Protein AF-A0A9W4KCA9-F1 (afdb_monomer_lite)

Radius of gyration: 14.8 Å; chains: 1; bounding box: 37×21×32 Å

Secondary structure (DSSP, 8-state):
-HHHHHHHHHHHHHHS--S-------------GGG--HHHHHHHHIIIIIHHHHHHHH-

pLDDT: mean 94.04, std 5.84, range [63.94, 98.0]

Sequence (59 aa):
MAGVDKLISANVERFGKIDILLLDAGIQFLNPFNIVTEEDYDAQFNLNVKGPFFLVQVS

Foldseek 3Di:
DVVLLVVQVVCCVVPVHDPDDDLPWFDDDPDDPVPDDPVRVCRGCVRNPVVVVVSVVND

Organism: NCBI:txid1303716

Structure (mmCIF, N/CA/C/O backbone):
data_AF-A0A9W4KCA9-F1
#
_entry.id   AF-A0A9W4KCA9-F1
#
loop_
_atom_site.group_PDB
_atom_site.id
_atom_site.type_symbol
_atom_site.label_atom_id
_atom_site.label_alt_id
_atom_site.label_comp_id
_atom_site.label_asym_id
_atom_site.label_entity_id
_atom_site.label_seq_id
_atom_site.pdbx_PDB_ins_code
_atom_site.Cartn_x
_atom_site.Cartn_y
_atom_site.Cartn_z
_atom_site.occupancy
_atom_site.B_iso_or_equiv
_atom_site.auth_seq_id
_atom_site.auth_comp_id
_atom_site.auth_asym_id
_atom_site.auth_atom_id
_atom_site.pdbx_PDB_model_num
ATOM 1 N N . MET A 1 1 ? 4.062 9.314 7.721 1.00 63.94 1 MET A N 1
ATOM 2 C CA . MET A 1 1 ? 3.106 9.029 6.630 1.00 63.94 1 MET A CA 1
ATOM 3 C C . MET A 1 1 ? 1.798 9.776 6.886 1.00 63.94 1 MET A C 1
ATOM 5 O O . MET A 1 1 ? 0.752 9.159 7.001 1.00 63.94 1 MET A O 1
ATOM 9 N N . ALA A 1 2 ? 1.833 11.113 6.935 1.00 71.00 2 ALA A N 1
ATOM 10 C CA . ALA A 1 2 ? 0.714 11.916 7.451 1.00 71.00 2 ALA A CA 1
ATOM 11 C C . ALA A 1 2 ? -0.642 11.684 6.744 1.00 71.00 2 ALA A C 1
ATOM 13 O O . ALA A 1 2 ? -1.694 11.894 7.339 1.00 71.00 2 ALA A O 1
ATOM 14 N N . GLY A 1 3 ? -0.632 11.237 5.481 1.00 83.06 3 GLY A N 1
ATOM 15 C CA . GLY A 1 3 ? -1.855 10.882 4.755 1.00 83.06 3 GLY A CA 1
ATOM 16 C C . GLY A 1 3 ? -2.555 9.624 5.282 1.00 83.06 3 GLY A C 1
ATOM 17 O O . GLY A 1 3 ? -3.781 9.579 5.284 1.00 83.06 3 GLY A O 1
ATOM 18 N N . VAL A 1 4 ? -1.797 8.633 5.759 1.00 85.75 4 VAL A N 1
ATOM 19 C CA . VAL A 1 4 ? -2.337 7.360 6.258 1.00 85.75 4 VAL A CA 1
ATOM 20 C C . VAL A 1 4 ? -2.995 7.545 7.626 1.00 85.75 4 VAL A C 1
ATOM 22 O O . VAL A 1 4 ? -4.145 7.151 7.800 1.00 85.75 4 VAL A O 1
ATOM 25 N N . ASP A 1 5 ? -2.341 8.262 8.540 1.00 89.94 5 ASP A N 1
ATOM 26 C CA . ASP A 1 5 ? -2.900 8.574 9.864 1.00 89.94 5 ASP A CA 1
ATOM 27 C C . ASP A 1 5 ? -4.223 9.346 9.745 1.00 89.94 5 ASP A C 1
ATOM 29 O O . ASP A 1 5 ? -5.200 9.068 10.444 1.00 89.94 5 ASP A O 1
ATOM 33 N N . LYS A 1 6 ? -4.280 10.293 8.797 1.00 92.94 6 LYS A N 1
ATOM 34 C CA . LYS A 1 6 ? -5.489 11.066 8.504 1.00 92.94 6 LYS A CA 1
ATOM 35 C C . LYS A 1 6 ? -6.615 10.189 7.949 1.00 92.94 6 LYS A C 1
ATOM 37 O O . LYS A 1 6 ? -7.768 10.397 8.321 1.00 92.94 6 LYS A O 1
ATOM 42 N N . LEU A 1 7 ? -6.300 9.231 7.072 1.00 91.75 7 LEU A N 1
ATOM 43 C CA . LEU A 1 7 ? -7.284 8.313 6.491 1.00 91.75 7 LEU A CA 1
ATOM 44 C C . LEU A 1 7 ? -7.930 7.435 7.568 1.00 91.75 7 LEU A C 1
ATOM 46 O O . LEU A 1 7 ? -9.156 7.327 7.602 1.00 91.75 7 LEU A O 1
ATOM 50 N N . ILE A 1 8 ? -7.120 6.841 8.448 1.00 94.25 8 ILE A N 1
ATOM 51 C CA . ILE A 1 8 ? -7.623 6.014 9.550 1.00 94.25 8 ILE A CA 1
ATOM 52 C C . ILE A 1 8 ? -8.449 6.859 10.515 1.00 94.25 8 ILE A C 1
ATOM 54 O O . ILE A 1 8 ? -9.607 6.531 10.769 1.00 94.25 8 ILE A O 1
ATOM 58 N N . SER A 1 9 ? -7.902 7.988 10.976 1.00 94.62 9 SER A N 1
ATOM 59 C CA . SER A 1 9 ? -8.585 8.860 11.940 1.00 94.62 9 SER A CA 1
ATOM 60 C C . SER A 1 9 ? -9.954 9.309 11.427 1.00 94.62 9 SER A C 1
ATOM 62 O O . SER A 1 9 ? -10.937 9.212 12.153 1.00 94.62 9 SER A O 1
ATOM 64 N N . ALA A 1 10 ? -10.049 9.719 10.157 1.00 95.81 10 ALA A N 1
ATOM 65 C CA . ALA A 1 10 ? -11.315 10.152 9.567 1.00 95.81 10 ALA A CA 1
ATOM 66 C C . ALA A 1 10 ? -12.353 9.017 9.465 1.00 95.81 10 ALA A C 1
ATOM 68 O O . ALA A 1 10 ? -13.550 9.259 9.627 1.00 95.81 10 ALA A O 1
ATOM 69 N N . ASN A 1 11 ? -11.921 7.779 9.199 1.00 96.00 11 ASN A N 1
ATOM 70 C CA . ASN A 1 11 ? -12.828 6.630 9.156 1.00 96.00 11 ASN A CA 1
ATOM 71 C C . ASN A 1 11 ? -13.293 6.225 10.557 1.00 96.00 11 ASN A C 1
ATOM 73 O O . ASN A 1 11 ? -14.484 5.992 10.750 1.00 96.00 11 ASN A O 1
ATOM 77 N N . VAL A 1 12 ? -12.390 6.197 11.540 1.00 95.94 12 VAL A N 1
ATOM 78 C CA . VAL A 1 12 ? -12.736 5.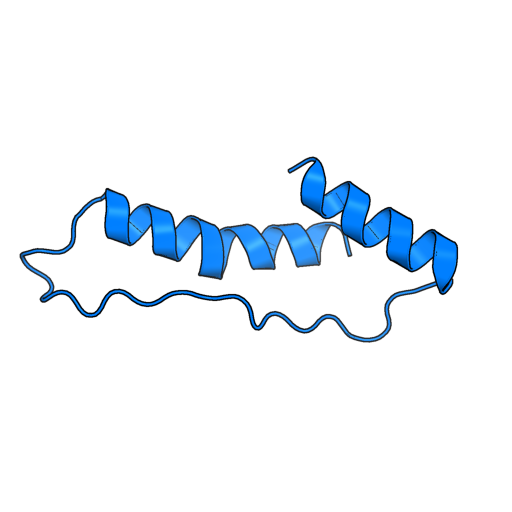898 12.937 1.00 95.94 12 VAL A CA 1
ATOM 79 C C . VAL A 1 12 ? -13.657 6.974 13.514 1.00 95.94 12 VAL A C 1
ATOM 81 O O . VAL A 1 12 ? -14.656 6.634 14.138 1.00 95.94 12 VAL A O 1
ATOM 84 N N . GLU A 1 13 ? -13.401 8.257 13.248 1.00 97.56 13 GLU A N 1
ATOM 85 C CA . GLU A 1 13 ? -14.279 9.356 13.674 1.00 97.56 13 GLU A CA 1
ATOM 86 C C . GLU A 1 13 ? -15.699 9.204 13.106 1.00 9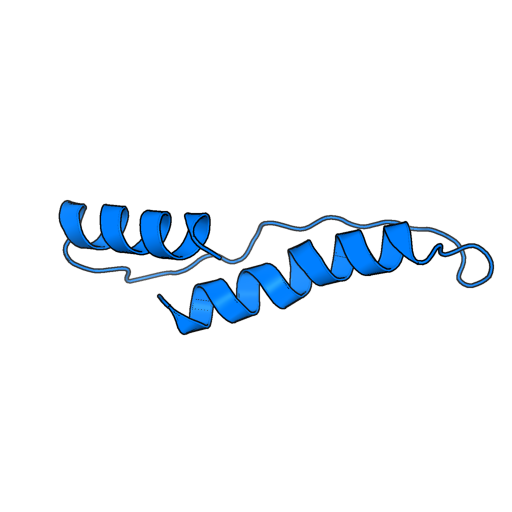7.56 13 GLU A C 1
ATOM 88 O O . GLU A 1 13 ? -16.685 9.437 13.803 1.00 97.56 13 GLU A O 1
ATOM 93 N N . ARG A 1 14 ? -15.819 8.770 11.845 1.00 97.88 14 ARG A N 1
ATOM 94 C CA . ARG A 1 14 ? -17.110 8.644 11.160 1.00 97.88 14 ARG A CA 1
ATOM 95 C C . ARG A 1 14 ? -17.872 7.360 11.494 1.00 97.88 14 ARG A C 1
ATOM 97 O O . ARG A 1 14 ? -19.099 7.393 11.563 1.00 97.88 14 ARG A O 1
ATOM 104 N N . PHE A 1 15 ? -17.175 6.235 11.626 1.00 97.44 15 PHE A N 1
ATOM 105 C CA . PHE A 1 15 ? -17.780 4.899 11.702 1.00 97.44 15 PHE A CA 1
ATOM 106 C C . PHE A 1 15 ? -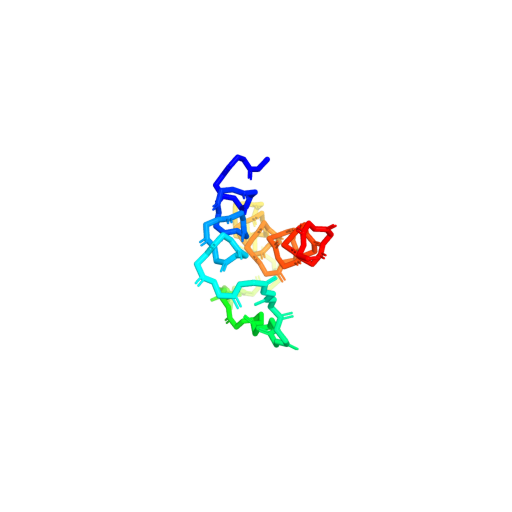17.522 4.182 13.036 1.00 97.44 15 PHE A C 1
ATOM 108 O O . PHE A 1 15 ? -18.045 3.094 13.265 1.00 97.44 15 PHE A O 1
ATOM 115 N N . GLY A 1 16 ? -16.737 4.780 13.935 1.00 97.38 16 GLY A N 1
ATOM 116 C CA . GLY A 1 16 ? -16.415 4.275 15.272 1.00 97.38 16 GLY A CA 1
ATOM 117 C C . GLY A 1 16 ? -15.282 3.248 15.310 1.00 97.38 16 GLY A C 1
ATOM 118 O O . GLY A 1 16 ? -14.558 3.185 16.300 1.00 97.38 16 GLY A O 1
ATOM 119 N N . LYS A 1 17 ? -15.111 2.451 14.250 1.00 95.12 17 LYS A N 1
ATOM 120 C CA . LYS A 1 17 ? -14.031 1.462 14.103 1.00 95.12 17 LYS A CA 1
ATOM 121 C C . LYS A 1 17 ? -13.831 1.051 12.643 1.00 95.12 17 LYS A C 1
ATOM 123 O O . LYS A 1 17 ? -14.665 1.349 11.790 1.00 95.12 17 LYS A O 1
ATOM 128 N N . ILE A 1 18 ? -12.752 0.314 12.387 1.00 95.25 18 ILE A N 1
ATOM 129 C CA . ILE A 1 18 ? -12.487 -0.382 11.125 1.00 95.25 18 ILE A CA 1
ATOM 130 C C . ILE A 1 18 ? -12.535 -1.887 11.409 1.00 95.25 18 ILE A C 1
ATOM 132 O O . ILE A 1 18 ? -11.712 -2.402 12.158 1.00 95.25 18 ILE A O 1
ATOM 136 N N . ASP A 1 19 ? -13.513 -2.593 10.839 1.00 96.62 19 ASP A N 1
ATOM 137 C CA . ASP A 1 19 ? -13.645 -4.050 11.012 1.00 96.62 19 ASP A CA 1
ATOM 138 C C . ASP A 1 19 ? -12.794 -4.847 10.015 1.00 96.62 19 ASP A C 1
ATOM 140 O O . ASP A 1 19 ? -12.354 -5.957 10.306 1.00 96.62 19 ASP A O 1
ATOM 144 N N . ILE A 1 20 ? -12.590 -4.296 8.818 1.00 95.94 20 ILE A N 1
ATOM 145 C CA . ILE A 1 20 ? -11.869 -4.946 7.725 1.00 95.94 20 ILE A CA 1
ATOM 146 C C . ILE A 1 20 ? -10.978 -3.905 7.058 1.00 95.94 20 ILE A C 1
ATOM 148 O O . ILE A 1 20 ? -11.452 -2.850 6.636 1.00 95.94 20 ILE A O 1
ATOM 152 N N . LEU A 1 21 ? -9.698 -4.243 6.915 1.00 94.94 21 LEU A N 1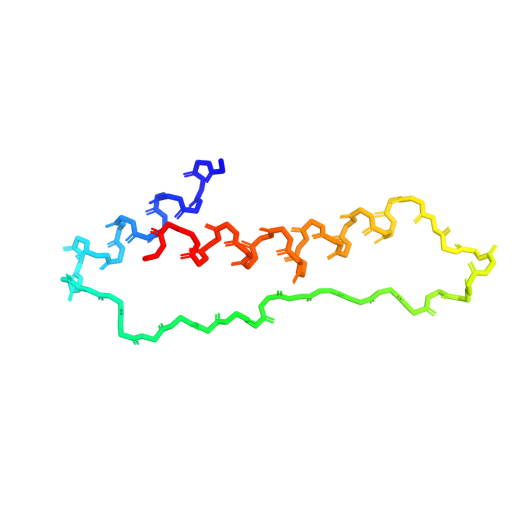
ATOM 153 C CA . LEU A 1 21 ? -8.729 -3.489 6.134 1.00 94.94 21 LEU A CA 1
ATOM 154 C C . LEU A 1 21 ? -8.361 -4.296 4.886 1.00 94.94 21 LEU A C 1
ATOM 156 O O . LEU A 1 21 ? -7.748 -5.358 4.988 1.00 94.94 21 LEU A O 1
ATOM 160 N N . LEU A 1 22 ? -8.736 -3.796 3.709 1.00 95.44 22 LEU A N 1
ATOM 161 C CA . LEU A 1 22 ? -8.399 -4.422 2.431 1.00 95.44 22 LEU A CA 1
ATOM 162 C C . LEU A 1 22 ? -7.150 -3.759 1.833 1.00 95.44 22 LEU A C 1
ATOM 164 O O . LEU A 1 22 ? -7.178 -2.588 1.460 1.00 95.44 22 LEU A O 1
ATOM 168 N N . LEU A 1 23 ? -6.061 -4.520 1.731 1.00 95.44 23 LEU A N 1
ATOM 169 C CA . LEU A 1 23 ? -4.766 -4.068 1.212 1.00 95.44 23 LEU A CA 1
ATOM 170 C C . LEU A 1 23 ? -4.615 -4.472 -0.261 1.00 95.44 23 LEU A C 1
ATOM 172 O O . LEU A 1 23 ? -3.877 -5.398 -0.578 1.00 95.44 23 LEU A O 1
ATOM 176 N N . ASP A 1 24 ? -5.356 -3.806 -1.144 1.00 95.19 24 ASP A N 1
ATOM 177 C CA . ASP A 1 24 ? -5.420 -4.162 -2.575 1.00 95.19 24 ASP A CA 1
ATOM 178 C C . ASP A 1 24 ? -4.589 -3.235 -3.482 1.00 95.19 24 ASP A C 1
ATOM 180 O O . ASP A 1 24 ? -4.285 -3.564 -4.625 1.00 95.19 24 ASP A O 1
ATOM 184 N N . ALA A 1 25 ? -4.177 -2.067 -2.979 1.00 93.56 25 ALA A N 1
ATOM 185 C CA . ALA A 1 25 ? -3.387 -1.127 -3.767 1.00 93.56 25 ALA A CA 1
ATOM 186 C C . ALA A 1 25 ? -1.991 -1.693 -4.068 1.00 93.56 25 ALA A C 1
ATOM 188 O O . ALA A 1 25 ? -1.186 -1.896 -3.156 1.00 93.56 25 ALA A O 1
ATOM 189 N N . GLY A 1 26 ? -1.687 -1.878 -5.354 1.00 95.88 26 GLY A N 1
ATOM 190 C CA . GLY A 1 26 ? -0.373 -2.322 -5.796 1.00 95.88 26 GLY A CA 1
ATOM 191 C C . GLY A 1 26 ? -0.063 -1.999 -7.256 1.00 95.88 26 GLY A C 1
ATOM 192 O O . GLY A 1 26 ? -0.955 -1.734 -8.061 1.00 95.88 26 GLY A O 1
ATOM 193 N N . ILE A 1 27 ? 1.227 -2.018 -7.586 1.00 97.44 27 ILE A N 1
ATOM 194 C CA . ILE A 1 27 ? 1.760 -1.898 -8.951 1.00 97.44 27 ILE A CA 1
ATOM 195 C C . ILE A 1 27 ? 2.707 -3.053 -9.260 1.00 97.44 27 ILE A C 1
ATOM 197 O O . ILE A 1 27 ? 3.286 -3.656 -8.356 1.00 97.44 27 ILE A O 1
ATOM 201 N N . GLN A 1 28 ? 2.901 -3.347 -10.542 1.00 95.44 28 GLN A N 1
ATOM 202 C CA . GLN A 1 28 ? 3.826 -4.382 -10.984 1.00 95.44 28 GLN A CA 1
ATOM 203 C C . GLN A 1 28 ? 4.575 -3.932 -12.237 1.00 95.44 28 GLN A C 1
ATOM 205 O O . GLN A 1 28 ? 3.963 -3.626 -13.259 1.00 95.44 28 GLN A O 1
ATOM 210 N N . PHE A 1 29 ? 5.901 -3.961 -12.165 1.00 95.06 29 PHE A N 1
ATOM 211 C CA . PHE A 1 29 ? 6.814 -3.840 -13.290 1.00 95.06 29 PHE A CA 1
ATOM 212 C C . PHE A 1 29 ? 7.327 -5.235 -13.646 1.00 95.06 29 PHE A C 1
ATOM 214 O O . PHE A 1 29 ? 7.897 -5.951 -12.824 1.00 95.06 29 PHE A O 1
ATOM 221 N N . LEU A 1 30 ? 7.095 -5.646 -14.891 1.00 94.25 30 LEU A N 1
ATOM 222 C CA . LEU A 1 30 ? 7.463 -6.967 -15.413 1.00 94.25 30 LEU A CA 1
ATOM 223 C C . LEU A 1 30 ? 8.764 -6.905 -16.220 1.00 94.25 30 LEU A C 1
ATOM 225 O O . LEU A 1 30 ? 8.880 -7.489 -17.298 1.00 94.25 30 LEU A O 1
ATOM 229 N N . ASN A 1 31 ? 9.741 -6.169 -15.701 1.00 94.00 31 ASN A N 1
ATOM 230 C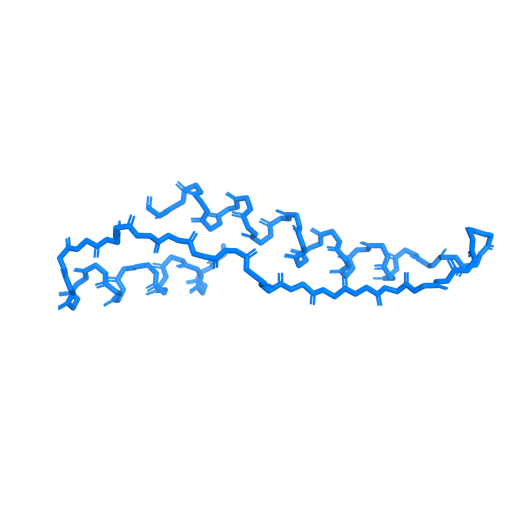 CA . ASN A 1 31 ? 11.034 -6.010 -16.348 1.00 94.00 31 ASN A CA 1
ATOM 231 C C . ASN A 1 31 ? 11.871 -7.297 -16.182 1.00 94.00 31 ASN A C 1
ATOM 233 O O . ASN A 1 31 ? 11.873 -7.895 -15.102 1.00 94.00 31 ASN A O 1
ATOM 237 N N . PRO A 1 32 ? 12.601 -7.747 -17.220 1.00 96.50 32 PRO A N 1
ATOM 238 C CA . PRO A 1 32 ? 13.631 -8.770 -17.072 1.00 96.50 32 PRO A CA 1
ATOM 239 C C . PRO A 1 32 ? 14.611 -8.419 -15.948 1.00 96.50 32 PRO A C 1
ATOM 241 O O . PRO A 1 32 ? 14.989 -7.260 -15.790 1.00 96.50 32 PRO A O 1
ATOM 244 N N . PHE A 1 33 ? 15.066 -9.427 -15.199 1.00 92.75 33 PHE A N 1
ATOM 245 C CA . PHE A 1 33 ? 15.883 -9.238 -13.991 1.00 92.75 33 PHE A CA 1
ATOM 246 C C . PHE A 1 33 ? 17.105 -8.331 -14.204 1.00 92.75 33 PHE A C 1
ATOM 248 O O . PHE A 1 33 ? 17.440 -7.520 -13.350 1.00 92.75 33 PHE A O 1
ATOM 255 N N . ASN A 1 34 ? 17.761 -8.442 -15.359 1.00 96.00 34 ASN A N 1
ATOM 256 C CA . ASN A 1 34 ? 18.971 -7.692 -15.683 1.00 96.00 34 ASN A CA 1
ATOM 257 C C . ASN A 1 34 ? 18.728 -6.230 -16.099 1.00 96.00 34 ASN A C 1
ATOM 259 O O . ASN A 1 34 ? 19.704 -5.538 -16.380 1.00 96.00 34 ASN A O 1
ATOM 263 N N . ILE A 1 35 ? 17.472 -5.778 -16.190 1.00 96.94 35 ILE A N 1
ATOM 264 C CA . ILE A 1 35 ? 17.124 -4.392 -16.544 1.00 96.94 35 ILE A CA 1
ATOM 265 C C . ILE A 1 35 ? 16.168 -3.729 -15.543 1.00 96.94 35 ILE A C 1
ATOM 267 O O . ILE A 1 35 ? 15.665 -2.644 -15.820 1.00 96.94 35 ILE A O 1
ATOM 271 N N . VAL A 1 36 ? 15.906 -4.362 -14.395 1.00 97.00 36 VAL A N 1
ATOM 272 C CA . VAL A 1 36 ? 15.161 -3.727 -13.298 1.00 97.00 36 VAL A CA 1
ATOM 273 C C . VAL A 1 36 ? 15.951 -2.518 -12.806 1.00 97.00 36 VAL A C 1
ATOM 275 O O . VAL A 1 36 ? 17.132 -2.638 -12.477 1.00 97.00 36 VAL A O 1
ATOM 278 N N . THR A 1 37 ? 15.299 -1.359 -12.758 1.00 97.44 37 THR A N 1
ATOM 279 C CA . THR A 1 37 ? 15.902 -0.141 -12.211 1.00 97.44 37 THR A CA 1
ATOM 280 C C . THR A 1 37 ? 15.634 -0.028 -10.710 1.00 97.44 37 THR A C 1
ATOM 282 O O . THR A 1 37 ? 14.683 -0.615 -10.188 1.00 97.44 37 THR A O 1
ATOM 285 N N . GLU A 1 38 ? 16.458 0.746 -9.998 1.00 97.44 38 GLU A N 1
ATOM 286 C CA . GLU A 1 38 ? 16.187 1.077 -8.590 1.00 97.44 38 GLU A CA 1
ATOM 287 C C . GLU A 1 38 ? 14.852 1.814 -8.435 1.00 97.44 38 GLU A C 1
ATOM 289 O O . GLU A 1 38 ? 14.126 1.560 -7.482 1.00 97.44 38 GLU A O 1
ATOM 294 N N . GLU A 1 39 ? 14.479 2.653 -9.405 1.00 98.00 39 GLU A N 1
ATOM 295 C CA . GLU A 1 39 ? 13.200 3.368 -9.401 1.00 98.00 39 GLU A CA 1
ATOM 296 C C . GLU A 1 39 ? 12.001 2.409 -9.490 1.00 98.00 39 GLU A C 1
ATOM 298 O O . GLU A 1 39 ? 11.054 2.552 -8.715 1.00 98.00 39 GLU A O 1
ATOM 303 N N . ASP A 1 40 ? 12.058 1.391 -10.359 1.00 96.88 40 ASP A N 1
ATOM 304 C CA . ASP A 1 40 ? 11.015 0.355 -10.445 1.00 96.88 40 ASP A CA 1
ATOM 305 C C . ASP A 1 40 ? 10.887 -0.411 -9.120 1.00 96.88 40 ASP A C 1
ATOM 307 O O . ASP A 1 40 ? 9.780 -0.652 -8.619 1.00 96.88 40 ASP A O 1
ATOM 311 N N . TYR A 1 41 ? 12.034 -0.799 -8.550 1.00 96.19 41 TYR A N 1
ATOM 312 C CA . TYR A 1 41 ? 12.101 -1.522 -7.284 1.00 96.19 41 TYR A CA 1
ATOM 313 C C . TYR A 1 41 ? 11.508 -0.687 -6.148 1.00 96.19 41 TYR A C 1
ATOM 315 O O . TYR A 1 41 ? 10.622 -1.156 -5.428 1.00 96.19 41 TYR A O 1
ATOM 323 N N . ASP A 1 42 ? 11.950 0.563 -6.020 1.00 97.94 42 ASP A N 1
ATOM 324 C CA . ASP A 1 42 ? 11.501 1.488 -4.991 1.00 97.94 42 ASP A CA 1
ATOM 325 C C . ASP A 1 42 ? 10.018 1.794 -5.135 1.00 97.94 42 ASP A C 1
ATOM 327 O O . ASP A 1 42 ? 9.299 1.798 -4.137 1.00 97.94 42 ASP A O 1
ATOM 331 N N . ALA A 1 43 ? 9.518 2.015 -6.349 1.00 97.69 43 ALA A N 1
ATOM 332 C CA . ALA A 1 43 ? 8.100 2.252 -6.577 1.00 97.69 43 ALA A CA 1
ATOM 333 C C . ALA A 1 43 ? 7.255 1.048 -6.119 1.00 97.69 43 ALA A C 1
ATOM 335 O O . ALA A 1 43 ? 6.290 1.221 -5.366 1.00 97.69 43 ALA A O 1
ATOM 336 N N . GLN A 1 44 ? 7.648 -0.178 -6.488 1.00 97.44 44 GLN A N 1
ATOM 337 C CA . GLN A 1 44 ? 6.966 -1.397 -6.047 1.00 97.44 44 GLN A CA 1
ATOM 338 C C . GLN A 1 44 ? 7.040 -1.612 -4.535 1.00 97.44 44 GLN A C 1
ATOM 340 O O . GLN A 1 44 ? 6.022 -1.911 -3.916 1.00 97.44 44 GLN A O 1
ATOM 345 N N . PHE A 1 45 ? 8.214 -1.480 -3.916 1.00 97.38 45 PHE A N 1
ATOM 346 C CA . PHE A 1 45 ? 8.363 -1.726 -2.480 1.00 97.38 45 PHE A CA 1
ATOM 347 C C . PHE A 1 45 ? 7.729 -0.623 -1.636 1.00 97.38 45 PHE A C 1
ATOM 349 O O . PHE A 1 45 ? 7.150 -0.910 -0.585 1.00 97.38 45 PHE A O 1
ATOM 356 N N . ASN A 1 46 ? 7.772 0.631 -2.089 1.00 97.00 46 ASN A N 1
ATOM 357 C CA . ASN A 1 46 ? 7.098 1.720 -1.395 1.00 97.00 46 ASN A CA 1
ATOM 358 C C . ASN A 1 46 ? 5.576 1.538 -1.418 1.00 97.00 46 ASN A C 1
ATOM 360 O O . ASN A 1 46 ? 4.943 1.726 -0.377 1.00 97.00 46 ASN A O 1
ATOM 364 N N . LEU A 1 47 ? 4.991 1.143 -2.556 1.00 96.44 47 LEU A N 1
ATOM 365 C CA . LEU A 1 47 ? 3.545 0.952 -2.648 1.00 96.44 47 LEU A CA 1
ATOM 366 C C . LEU A 1 47 ? 3.089 -0.390 -2.071 1.00 96.44 47 LEU A C 1
ATOM 368 O O . LEU A 1 47 ? 2.239 -0.396 -1.194 1.00 96.44 47 LEU A O 1
ATOM 372 N N . ASN A 1 48 ? 3.648 -1.510 -2.524 1.00 97.56 48 ASN A N 1
ATOM 373 C CA . ASN A 1 48 ? 3.108 -2.846 -2.246 1.00 97.56 48 ASN A CA 1
ATOM 374 C C . ASN A 1 48 ? 3.531 -3.398 -0.877 1.00 97.56 48 ASN A C 1
ATOM 376 O O . ASN A 1 48 ? 2.907 -4.332 -0.380 1.00 97.56 48 ASN A O 1
ATOM 380 N N . VAL A 1 49 ? 4.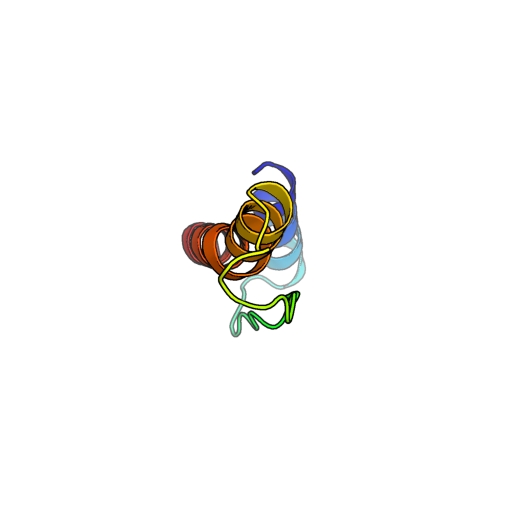610 -2.875 -0.280 1.00 96.69 49 VAL A N 1
ATOM 381 C CA . VAL A 1 49 ? 5.164 -3.398 0.983 1.00 96.69 49 VAL A CA 1
ATOM 382 C C . VAL A 1 49 ? 5.079 -2.351 2.084 1.00 96.69 49 VAL A C 1
ATOM 384 O O . VAL A 1 49 ? 4.372 -2.540 3.074 1.00 96.69 49 VAL A O 1
ATOM 387 N N . LYS A 1 50 ? 5.769 -1.219 1.915 1.00 95.81 50 LYS A N 1
ATOM 388 C CA . LYS A 1 50 ? 5.849 -0.169 2.934 1.00 95.81 50 LYS A CA 1
ATOM 389 C C . LYS A 1 50 ? 4.477 0.437 3.230 1.00 95.81 50 LYS A C 1
ATOM 391 O O . LYS A 1 50 ? 4.128 0.577 4.398 1.00 95.81 50 LYS A O 1
ATOM 396 N N . GLY A 1 51 ? 3.699 0.766 2.198 1.00 93.56 51 GLY A N 1
ATOM 397 C CA . GLY A 1 51 ? 2.347 1.311 2.345 1.00 93.56 51 GLY A CA 1
ATOM 398 C C . GLY A 1 51 ? 1.446 0.424 3.218 1.00 93.56 51 GLY A C 1
ATOM 399 O O . GLY A 1 51 ? 1.069 0.861 4.307 1.00 93.56 51 GLY A O 1
ATOM 400 N N . PRO A 1 52 ? 1.148 -0.820 2.797 1.00 94.81 52 PRO A N 1
ATOM 401 C CA . PRO A 1 52 ? 0.357 -1.782 3.556 1.00 94.81 52 PRO A CA 1
ATOM 402 C C . PRO A 1 52 ? 0.876 -2.034 4.972 1.00 94.81 52 PRO A C 1
ATOM 404 O O . PRO A 1 52 ? 0.081 -2.049 5.907 1.00 94.81 52 PRO A O 1
ATOM 407 N N . PHE A 1 53 ? 2.194 -2.168 5.157 1.00 95.38 53 PHE A N 1
ATOM 408 C CA . PHE A 1 53 ? 2.787 -2.403 6.476 1.00 95.38 53 PHE A CA 1
ATOM 409 C C . PHE A 1 53 ? 2.439 -1.291 7.471 1.00 95.38 53 PHE A C 1
ATOM 411 O O . PHE A 1 53 ? 1.928 -1.549 8.560 1.00 95.38 53 PHE A O 1
ATOM 418 N N . PHE A 1 54 ? 2.698 -0.040 7.092 1.00 93.62 54 PHE A N 1
ATOM 419 C CA . PHE A 1 54 ? 2.441 1.097 7.970 1.00 93.62 54 PHE A CA 1
ATOM 420 C C . PHE A 1 54 ? 0.952 1.431 8.065 1.00 93.62 54 PHE A C 1
ATOM 422 O O . PHE A 1 54 ? 0.532 1.936 9.098 1.00 93.62 54 PHE A O 1
ATOM 429 N N . LEU A 1 55 ? 0.147 1.119 7.042 1.00 93.50 55 LEU A N 1
ATOM 430 C CA . LEU A 1 55 ? -1.309 1.215 7.130 1.00 93.50 55 LEU A CA 1
ATOM 431 C C . LEU A 1 55 ? -1.838 0.277 8.217 1.00 93.50 55 LEU A C 1
ATOM 433 O O . LEU A 1 55 ? -2.545 0.744 9.099 1.00 93.50 55 LEU A O 1
ATOM 437 N N . VAL A 1 56 ? -1.417 -0.992 8.229 1.00 94.38 56 VAL A N 1
ATOM 438 C CA . VAL A 1 56 ? -1.757 -1.945 9.301 1.00 94.38 56 VAL A CA 1
ATOM 439 C C . VAL A 1 56 ? -1.261 -1.463 10.663 1.00 94.38 56 VAL A C 1
ATOM 441 O O . VAL A 1 56 ? -1.982 -1.592 11.643 1.00 94.38 56 VAL A O 1
ATOM 444 N N . GLN A 1 57 ? -0.053 -0.895 10.740 1.00 93.56 57 GLN A N 1
ATOM 445 C CA . GLN A 1 57 ? 0.518 -0.438 12.011 1.00 93.56 57 GLN A CA 1
ATOM 446 C C . GLN A 1 57 ? -0.342 0.620 12.719 1.00 93.56 57 GLN A C 1
ATOM 448 O O . GLN A 1 57 ? -0.327 0.680 13.948 1.00 93.56 57 GLN A O 1
ATOM 453 N N . VAL A 1 58 ? -1.041 1.465 11.959 1.00 90.31 58 VAL A N 1
ATOM 454 C CA . VAL A 1 58 ? -1.834 2.574 12.510 1.00 90.31 58 VAL A CA 1
ATOM 455 C C . VAL A 1 58 ? -3.345 2.363 12.408 1.00 90.31 58 VAL A C 1
ATOM 457 O O . VAL A 1 58 ? -4.085 3.266 12.795 1.00 90.31 58 VAL A O 1
ATOM 460 N N . SER A 1 59 ? -3.790 1.230 11.850 1.00 85.31 59 SER A N 1
ATOM 461 C CA . SER A 1 59 ? -5.211 0.865 11.729 1.00 85.31 59 SER A CA 1
ATOM 462 C C . SER A 1 59 ? -5.808 0.399 13.050 1.00 85.31 59 SER A C 1
ATOM 464 O O . SER A 1 59 ? -5.074 -0.226 13.848 1.00 85.31 59 SER A O 1
#

InterPro domains:
  IPR002347 Short-chain dehydrogenase/reductase SDR [PF00106] (3-57)
  IPR036291 NAD(P)-binding domain superfamily [SSF51735] (2-57)